Protein AF-A0A4R9EZY9-F1 (afdb_monomer)

Structure (mmCIF, N/CA/C/O backbone):
data_AF-A0A4R9EZY9-F1
#
_entry.id   AF-A0A4R9EZY9-F1
#
loop_
_atom_site.group_PDB
_atom_site.id
_atom_site.type_symbol
_atom_site.label_atom_id
_atom_site.label_alt_id
_atom_site.label_comp_id
_atom_site.label_asym_id
_atom_site.label_entity_id
_atom_site.label_seq_id
_atom_site.pdbx_PDB_ins_code
_atom_site.Cartn_x
_atom_site.Cartn_y
_atom_site.Cartn_z
_atom_site.occupancy
_atom_site.B_iso_or_equiv
_atom_site.auth_seq_id
_atom_site.auth_comp_id
_atom_site.auth_asym_id
_atom_site.auth_atom_id
_atom_site.pdbx_PDB_model_num
ATOM 1 N N . MET A 1 1 ? 9.282 -9.108 -1.513 1.00 95.06 1 MET A N 1
ATOM 2 C CA . MET A 1 1 ? 8.746 -7.757 -1.232 1.00 95.06 1 MET A CA 1
ATOM 3 C C . MET A 1 1 ? 7.318 -7.878 -0.731 1.00 95.06 1 MET A C 1
ATOM 5 O O . MET A 1 1 ? 6.639 -8.865 -1.030 1.00 95.06 1 MET A O 1
ATOM 9 N N . LYS A 1 2 ? 6.870 -6.891 0.038 1.00 97.38 2 LYS A N 1
ATOM 10 C CA . LYS A 1 2 ? 5.552 -6.851 0.668 1.00 97.38 2 LYS A CA 1
ATOM 11 C C . LYS A 1 2 ? 4.878 -5.507 0.400 1.00 97.38 2 LYS A C 1
ATOM 13 O O . LYS A 1 2 ? 5.546 -4.482 0.471 1.00 97.38 2 LYS A O 1
ATOM 18 N N . VAL A 1 3 ? 3.575 -5.523 0.127 1.00 98.00 3 VAL A N 1
ATOM 19 C CA . VAL A 1 3 ? 2.743 -4.315 0.033 1.00 98.00 3 VAL A CA 1
ATOM 20 C C . VAL A 1 3 ? 2.019 -4.100 1.351 1.00 98.00 3 VAL A C 1
ATOM 22 O O . VAL A 1 3 ? 1.316 -5.001 1.824 1.00 98.00 3 VAL A O 1
ATOM 25 N N . ALA A 1 4 ? 2.190 -2.908 1.911 1.00 98.19 4 ALA A N 1
ATOM 26 C CA . ALA A 1 4 ? 1.419 -2.391 3.027 1.00 98.19 4 ALA A CA 1
ATOM 27 C C . ALA A 1 4 ? 0.369 -1.389 2.527 1.00 98.19 4 ALA A C 1
ATOM 29 O O . ALA A 1 4 ? 0.633 -0.637 1.587 1.00 98.19 4 ALA A O 1
ATOM 30 N N . ILE A 1 5 ? -0.802 -1.370 3.163 1.00 98.19 5 ILE A N 1
ATOM 31 C CA . ILE A 1 5 ? -1.812 -0.320 2.981 1.00 98.19 5 ILE A CA 1
ATOM 32 C C . ILE A 1 5 ? -1.710 0.632 4.172 1.00 98.19 5 ILE A C 1
ATOM 34 O O . ILE A 1 5 ? -1.610 0.180 5.314 1.00 98.19 5 ILE A O 1
ATOM 38 N N . VAL A 1 6 ? -1.750 1.939 3.914 1.00 98.62 6 VAL A N 1
ATOM 39 C CA . VAL A 1 6 ? -1.598 2.965 4.956 1.00 98.62 6 VAL A CA 1
ATOM 40 C C . VAL A 1 6 ? -2.847 3.832 5.109 1.00 98.62 6 VAL A C 1
ATOM 42 O O . VAL A 1 6 ? -3.555 4.116 4.139 1.00 98.62 6 VAL A O 1
ATOM 45 N N . THR A 1 7 ? -3.111 4.268 6.339 1.00 98.50 7 THR A N 1
ATOM 46 C CA . THR A 1 7 ? -4.160 5.243 6.695 1.00 98.50 7 THR A CA 1
ATOM 47 C C . THR A 1 7 ? -3.650 6.685 6.672 1.00 98.50 7 THR A C 1
ATOM 49 O O . THR A 1 7 ? -4.440 7.616 6.543 1.00 98.50 7 THR A O 1
ATOM 52 N N . ALA A 1 8 ? -2.329 6.873 6.710 1.00 98.25 8 ALA A N 1
ATOM 53 C CA . ALA A 1 8 ? -1.656 8.141 6.448 1.00 98.25 8 ALA A CA 1
ATOM 54 C C . ALA A 1 8 ? -0.433 7.898 5.557 1.00 98.25 8 ALA A C 1
ATOM 56 O O . ALA A 1 8 ? 0.331 6.966 5.805 1.00 98.25 8 ALA A O 1
ATOM 57 N N . ASN A 1 9 ? -0.247 8.728 4.529 1.00 97.50 9 ASN A N 1
ATOM 58 C CA . ASN A 1 9 ? 0.906 8.622 3.637 1.00 97.50 9 ASN A CA 1
ATOM 59 C C . ASN A 1 9 ? 2.207 8.955 4.374 1.00 97.50 9 ASN A C 1
ATOM 61 O O . ASN A 1 9 ? 2.236 9.840 5.228 1.00 97.50 9 ASN A O 1
ATOM 65 N N . GLY A 1 10 ? 3.278 8.255 4.008 1.00 95.50 10 GLY A N 1
ATOM 66 C CA . GLY A 1 10 ? 4.628 8.622 4.410 1.00 95.50 10 GLY A CA 1
ATOM 67 C C . GLY A 1 10 ? 5.198 9.782 3.589 1.00 95.50 10 GLY A C 1
ATOM 68 O O . GLY A 1 10 ? 4.555 10.323 2.689 1.00 95.50 10 GLY A O 1
ATOM 69 N N . SER A 1 11 ? 6.441 10.125 3.899 1.00 95.94 11 SER A N 1
ATOM 70 C CA . SER A 1 11 ? 7.291 11.088 3.191 1.00 95.94 11 SER A CA 1
ATOM 71 C C . SER A 1 11 ? 8.668 10.473 2.946 1.00 95.94 11 SER A C 1
ATOM 73 O O . SER A 1 11 ? 8.950 9.392 3.456 1.00 95.94 11 SER A O 1
ATOM 75 N N . ASP A 1 12 ? 9.579 11.173 2.275 1.00 93.19 12 ASP A N 1
ATOM 76 C CA . ASP A 1 12 ? 10.966 10.710 2.113 1.00 93.19 12 ASP A CA 1
ATOM 77 C C . ASP A 1 12 ? 11.678 10.454 3.452 1.00 93.19 12 ASP A C 1
ATOM 79 O O . ASP A 1 12 ? 12.543 9.588 3.550 1.00 93.19 12 ASP A O 1
ATOM 83 N N . SER A 1 13 ? 11.285 11.174 4.506 1.00 94.62 13 SER A N 1
ATOM 84 C CA . SER A 1 13 ? 11.896 11.089 5.834 1.00 94.62 13 SER A CA 1
ATOM 85 C C . SER A 1 13 ? 11.235 10.083 6.779 1.00 94.62 13 SER A C 1
ATOM 87 O O . SER A 1 13 ? 11.857 9.703 7.772 1.00 94.62 13 SER A O 1
ATOM 89 N N . ALA A 1 14 ? 9.993 9.659 6.518 1.00 95.50 14 ALA A N 1
ATOM 90 C CA . ALA A 1 14 ? 9.242 8.814 7.446 1.00 95.50 14 ALA A CA 1
ATOM 91 C C . ALA A 1 14 ? 8.241 7.874 6.759 1.00 95.50 14 ALA A C 1
ATOM 93 O O . ALA A 1 14 ? 7.600 8.221 5.762 1.00 95.50 14 ALA A O 1
ATOM 94 N N . ALA A 1 15 ? 8.077 6.683 7.342 1.00 97.25 15 ALA A N 1
ATOM 95 C CA . ALA A 1 15 ? 7.007 5.748 7.003 1.00 97.25 15 ALA A CA 1
ATOM 96 C C . ALA A 1 15 ? 5.622 6.347 7.287 1.00 97.25 15 ALA A C 1
ATOM 98 O O . ALA A 1 15 ? 5.452 7.139 8.216 1.00 97.25 15 ALA A O 1
ATOM 99 N N . GLY A 1 16 ? 4.638 5.949 6.486 1.00 97.44 16 GLY A N 1
ATOM 100 C CA . GLY A 1 16 ? 3.235 6.227 6.746 1.00 97.44 16 GLY A CA 1
ATOM 101 C C . GLY A 1 16 ? 2.701 5.442 7.943 1.00 97.44 16 GLY A C 1
ATOM 102 O O . GLY A 1 16 ? 3.393 4.639 8.572 1.00 97.44 16 GLY A O 1
ATOM 103 N N . THR A 1 17 ? 1.425 5.651 8.255 1.00 98.38 17 THR A N 1
ATOM 104 C CA . THR A 1 17 ? 0.735 4.862 9.281 1.00 98.38 17 THR A CA 1
ATOM 105 C C . THR A 1 17 ? 0.149 3.613 8.642 1.00 98.38 17 THR A C 1
ATOM 107 O O . THR A 1 17 ? -0.868 3.680 7.956 1.00 98.38 17 THR A O 1
ATOM 110 N N . GLU A 1 18 ? 0.800 2.470 8.844 1.00 98.12 18 GLU A N 1
ATOM 111 C CA . GLU A 1 18 ? 0.305 1.185 8.354 1.00 98.12 18 GLU A CA 1
ATOM 112 C C . GLU A 1 18 ? -1.030 0.799 9.012 1.00 98.12 18 GLU A C 1
ATOM 114 O O . GLU A 1 18 ? -1.252 1.023 10.204 1.00 98.12 18 GLU A O 1
ATOM 119 N N . ALA A 1 19 ? -1.927 0.215 8.214 1.00 98.12 19 ALA A N 1
ATOM 120 C CA . ALA A 1 19 ? -3.183 -0.339 8.692 1.00 98.12 19 ALA A CA 1
ATOM 121 C C . ALA A 1 19 ? -2.953 -1.397 9.784 1.00 98.12 19 ALA A C 1
ATOM 123 O O . ALA A 1 19 ? -2.022 -2.197 9.720 1.00 98.12 19 ALA A O 1
ATOM 124 N N . THR A 1 20 ? -3.834 -1.439 10.782 1.00 97.81 20 THR A N 1
ATOM 125 C CA . THR A 1 20 ? -3.807 -2.458 11.839 1.00 97.81 20 THR A CA 1
ATOM 126 C C . THR A 1 20 ? -5.223 -2.905 12.191 1.00 97.81 20 THR A C 1
ATOM 128 O O . THR A 1 20 ? -6.185 -2.162 11.999 1.00 97.81 20 THR A O 1
ATOM 131 N N . GLY A 1 21 ? -5.357 -4.129 12.708 1.00 96.88 21 GLY A N 1
ATOM 132 C CA . GLY A 1 21 ? -6.646 -4.720 13.073 1.00 96.88 21 GLY A CA 1
ATOM 133 C C . GLY A 1 21 ? -7.345 -5.463 11.930 1.00 96.88 21 GLY A C 1
ATOM 134 O O . GLY A 1 21 ? -6.838 -5.567 10.811 1.00 96.88 21 GLY A O 1
ATOM 135 N N . GLY A 1 22 ? -8.517 -6.026 12.235 1.00 96.00 22 GLY A N 1
ATOM 136 C CA . GLY A 1 22 ? -9.221 -6.930 11.324 1.00 96.00 22 GLY A CA 1
ATOM 137 C C . GLY A 1 22 ? -8.350 -8.129 10.933 1.00 96.00 22 GLY A C 1
ATOM 138 O O . GLY A 1 22 ? -7.603 -8.660 11.752 1.00 96.00 22 GLY A O 1
ATOM 139 N N . SER A 1 23 ? -8.428 -8.529 9.665 1.00 97.31 23 SER A N 1
ATOM 140 C CA . SER A 1 23 ? -7.573 -9.564 9.058 1.00 97.31 23 SER A CA 1
ATOM 141 C C . SER A 1 23 ? -6.405 -8.976 8.253 1.00 97.31 23 SER A C 1
ATOM 143 O O . SER A 1 23 ? -5.814 -9.662 7.414 1.00 97.31 23 SER A O 1
ATOM 145 N N . TYR A 1 24 ? -6.079 -7.695 8.460 1.00 98.31 24 TYR A N 1
ATOM 146 C CA . TYR A 1 24 ? -5.034 -7.032 7.689 1.00 98.31 24 TYR A CA 1
ATOM 147 C C . TYR A 1 24 ? -3.660 -7.664 7.949 1.00 98.31 24 TYR A C 1
ATOM 149 O O . TYR A 1 24 ? -3.188 -7.762 9.080 1.00 98.31 24 TYR A O 1
ATOM 157 N N . VAL A 1 25 ? -2.996 -8.037 6.856 1.00 98.06 25 VAL A N 1
ATOM 158 C CA . VAL A 1 25 ? -1.586 -8.429 6.800 1.00 98.06 25 VAL A CA 1
ATOM 159 C C . VAL A 1 25 ? -0.992 -7.911 5.494 1.00 98.06 25 VAL A C 1
ATOM 161 O O . VAL A 1 25 ? -1.691 -7.845 4.478 1.00 98.06 25 VAL A O 1
ATOM 164 N N . ARG A 1 26 ? 0.306 -7.590 5.471 1.00 97.88 26 ARG A N 1
ATOM 165 C CA . ARG A 1 26 ? 0.983 -7.207 4.221 1.00 97.88 26 ARG A CA 1
ATOM 166 C C . ARG A 1 26 ? 0.875 -8.317 3.171 1.00 97.88 26 ARG A C 1
ATOM 168 O O . ARG A 1 26 ? 1.108 -9.493 3.469 1.00 97.88 26 ARG A O 1
ATOM 175 N N . LYS A 1 27 ? 0.597 -7.958 1.916 1.00 98.12 27 LYS A N 1
ATOM 176 C CA . LYS A 1 27 ? 0.508 -8.931 0.810 1.00 98.12 27 LYS A CA 1
ATOM 177 C C . LYS A 1 27 ? 1.863 -9.125 0.154 1.00 98.12 27 LYS A C 1
ATOM 179 O O . LYS A 1 27 ? 2.656 -8.194 0.063 1.00 98.12 27 LYS A O 1
ATOM 184 N N . THR A 1 28 ? 2.154 -10.349 -0.279 1.00 97.69 28 THR A N 1
ATOM 185 C CA . THR A 1 28 ? 3.348 -10.618 -1.091 1.00 97.69 28 THR A CA 1
ATOM 186 C C . THR A 1 28 ? 3.211 -9.903 -2.425 1.00 97.69 28 THR A C 1
ATOM 188 O O . THR A 1 28 ? 2.212 -10.081 -3.112 1.00 97.69 28 THR A O 1
ATOM 191 N N . LEU A 1 29 ? 4.217 -9.104 -2.773 1.00 97.56 29 LEU A N 1
ATOM 192 C CA . LEU A 1 29 ? 4.288 -8.441 -4.065 1.00 97.56 29 LEU A CA 1
ATOM 193 C C . LEU A 1 29 ? 5.086 -9.305 -5.039 1.00 97.56 29 LEU A C 1
ATOM 195 O O . LEU A 1 29 ? 6.268 -9.567 -4.807 1.00 97.56 29 LEU A O 1
ATOM 199 N N . THR A 1 30 ? 4.448 -9.686 -6.138 1.00 96.31 30 THR A N 1
ATOM 200 C CA . THR A 1 30 ? 5.114 -10.116 -7.369 1.00 96.31 30 THR A CA 1
ATOM 201 C C . THR A 1 30 ? 4.947 -9.016 -8.406 1.00 96.31 30 THR A C 1
ATOM 203 O O . THR A 1 30 ? 3.888 -8.392 -8.474 1.00 96.31 30 THR A O 1
ATOM 206 N N . VAL A 1 31 ? 5.983 -8.765 -9.202 1.00 96.06 31 VAL A N 1
ATOM 207 C CA . VAL A 1 31 ? 5.966 -7.724 -10.235 1.00 96.06 31 VAL A CA 1
ATOM 208 C C . VAL A 1 31 ? 6.134 -8.319 -11.622 1.00 96.06 31 VAL A C 1
ATOM 210 O O . VAL A 1 31 ? 6.687 -9.410 -11.774 1.00 96.06 31 VAL A O 1
ATOM 213 N N . GLY A 1 32 ? 5.633 -7.606 -12.626 1.00 94.50 32 GLY A N 1
ATOM 214 C CA . GLY A 1 32 ? 5.939 -7.895 -14.023 1.00 94.50 32 GLY A CA 1
ATOM 215 C C . GLY A 1 32 ? 7.375 -7.512 -14.390 1.00 94.50 32 GLY A C 1
ATOM 216 O O . GLY A 1 32 ? 8.115 -6.925 -13.593 1.00 94.50 32 GLY A O 1
ATOM 217 N N . ALA A 1 33 ? 7.762 -7.819 -15.629 1.00 94.00 33 ALA A N 1
ATOM 218 C CA . ALA A 1 33 ? 9.004 -7.307 -16.193 1.00 94.00 33 ALA A CA 1
ATOM 219 C C . ALA A 1 33 ? 8.977 -5.771 -16.193 1.00 94.00 33 ALA A C 1
ATOM 221 O O . ALA A 1 33 ? 7.987 -5.163 -16.602 1.00 94.00 33 ALA A O 1
ATOM 222 N N . ALA A 1 34 ? 10.058 -5.154 -15.720 1.00 93.38 34 ALA A N 1
ATOM 223 C CA . ALA A 1 34 ? 10.180 -3.707 -15.744 1.00 93.38 34 ALA A CA 1
ATOM 224 C C . ALA A 1 34 ? 10.466 -3.214 -17.171 1.00 93.38 34 ALA A C 1
ATOM 226 O O . ALA A 1 34 ? 11.248 -3.826 -17.901 1.00 93.38 34 ALA A O 1
ATOM 227 N N . ALA A 1 35 ? 9.869 -2.085 -17.543 1.00 93.62 35 ALA A N 1
ATOM 228 C CA . ALA A 1 35 ? 10.119 -1.393 -18.803 1.00 93.62 35 ALA A CA 1
ATOM 229 C C . ALA A 1 35 ? 10.227 0.110 -18.534 1.00 93.62 35 ALA A C 1
ATOM 231 O O . ALA A 1 35 ? 9.450 0.662 -17.758 1.00 93.62 35 ALA A O 1
ATOM 232 N N . SER A 1 36 ? 11.215 0.768 -19.147 1.00 91.88 36 SER A N 1
ATOM 233 C CA . SER A 1 36 ? 11.456 2.212 -18.989 1.00 91.88 36 SER A CA 1
ATOM 234 C C . SER A 1 36 ? 11.527 2.677 -17.525 1.00 91.88 36 SER A C 1
ATOM 236 O O . SER A 1 36 ? 11.028 3.741 -17.178 1.00 91.88 36 SER A O 1
ATOM 238 N N . GLY A 1 37 ? 12.118 1.856 -16.649 1.00 92.25 37 GLY A N 1
ATOM 239 C CA . GLY A 1 37 ? 12.272 2.168 -15.225 1.00 92.25 37 GLY A CA 1
ATOM 240 C C . GLY A 1 37 ? 11.005 2.010 -14.378 1.00 92.25 37 GLY A C 1
ATOM 241 O O . GLY A 1 37 ? 11.058 2.324 -13.193 1.00 92.25 37 GLY A O 1
ATOM 242 N N . ALA A 1 38 ? 9.902 1.508 -14.941 1.00 94.25 38 ALA A N 1
ATOM 243 C CA . ALA A 1 38 ? 8.643 1.272 -14.241 1.00 94.25 38 ALA A CA 1
ATOM 244 C C . ALA A 1 38 ? 8.265 -0.214 -14.216 1.00 94.25 38 ALA A C 1
ATOM 246 O O . ALA A 1 38 ? 8.595 -0.978 -15.127 1.00 94.25 38 ALA A O 1
ATOM 247 N N . THR A 1 39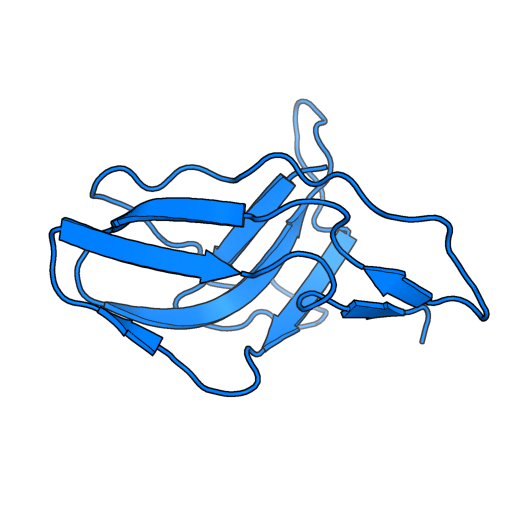 ? 7.536 -0.625 -13.181 1.00 96.56 39 THR A N 1
ATOM 248 C CA . THR A 1 39 ? 6.882 -1.938 -13.113 1.00 96.56 39 THR A CA 1
ATOM 249 C C . THR A 1 39 ? 5.552 -1.845 -12.364 1.00 96.56 39 THR A C 1
ATOM 251 O O . THR A 1 39 ? 5.173 -0.785 -11.860 1.00 96.56 39 THR A O 1
ATOM 254 N N . SER A 1 40 ? 4.822 -2.957 -12.322 1.00 97.25 40 SER A N 1
ATOM 255 C CA . SER A 1 40 ? 3.563 -3.077 -11.599 1.00 97.25 40 SER A CA 1
ATOM 256 C C . SER A 1 40 ? 3.358 -4.460 -10.994 1.00 97.25 40 SER A C 1
ATOM 258 O O . SER A 1 40 ? 4.058 -5.417 -11.340 1.00 97.25 40 SER A O 1
ATOM 260 N N . ASN A 1 41 ? 2.394 -4.573 -10.077 1.00 97.75 41 ASN 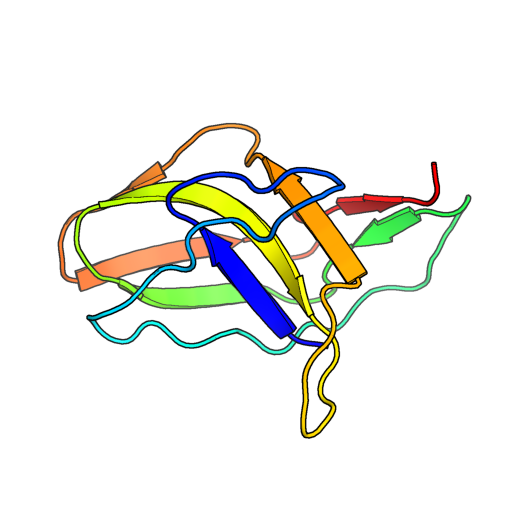A N 1
ATOM 261 C CA . ASN A 1 41 ? 2.000 -5.853 -9.496 1.00 97.75 41 ASN A CA 1
ATOM 262 C C . ASN A 1 41 ? 1.463 -6.814 -10.573 1.00 97.75 41 ASN A C 1
ATOM 264 O O . ASN A 1 41 ? 0.532 -6.486 -11.302 1.00 97.75 41 ASN A O 1
ATOM 268 N N . SER A 1 42 ? 2.010 -8.028 -10.650 1.00 97.75 42 SER A N 1
ATOM 269 C CA . SER A 1 42 ? 1.625 -9.023 -11.666 1.00 97.75 42 SER A CA 1
ATOM 270 C C . SER A 1 42 ? 0.404 -9.869 -11.297 1.00 97.75 42 SER A C 1
ATOM 272 O O . SER A 1 42 ? -0.094 -10.620 -12.130 1.00 97.75 42 SER A O 1
ATOM 274 N N . ALA A 1 43 ? -0.083 -9.752 -10.063 1.00 97.69 43 ALA A N 1
ATOM 275 C CA . ALA A 1 43 ? -1.261 -10.448 -9.563 1.00 97.69 43 ALA A CA 1
ATOM 276 C C . ALA A 1 43 ? -2.112 -9.514 -8.696 1.00 97.69 43 ALA A C 1
ATOM 278 O O . ALA A 1 43 ? -1.623 -8.501 -8.181 1.00 97.69 43 ALA A O 1
ATOM 279 N N . ASP A 1 44 ? -3.381 -9.878 -8.522 1.00 98.19 44 ASP A N 1
ATOM 280 C CA . ASP A 1 44 ? -4.291 -9.176 -7.626 1.00 98.19 44 ASP A CA 1
ATOM 281 C C . ASP A 1 44 ? -3.788 -9.235 -6.177 1.00 98.19 44 ASP A C 1
ATOM 283 O O . ASP A 1 44 ? -3.437 -10.294 -5.653 1.00 98.19 44 ASP A O 1
ATOM 287 N N . LEU A 1 45 ? -3.807 -8.087 -5.504 1.00 98.31 45 LEU A N 1
ATOM 288 C CA . LEU A 1 45 ? -3.551 -7.977 -4.074 1.00 98.31 45 LEU A CA 1
ATOM 289 C C . LEU A 1 45 ? -4.896 -7.781 -3.380 1.00 98.31 45 LEU A C 1
ATOM 291 O O . LEU A 1 45 ? -5.527 -6.734 -3.526 1.00 98.31 45 LEU A O 1
ATOM 295 N N . VAL A 1 46 ? -5.344 -8.806 -2.657 1.00 98.19 46 VAL A N 1
ATOM 296 C CA . VAL A 1 46 ? -6.677 -8.843 -2.041 1.00 98.19 46 VAL A CA 1
ATOM 297 C C . VAL A 1 46 ? -6.553 -8.935 -0.529 1.00 98.19 46 VAL A C 1
ATOM 299 O O . VAL A 1 46 ? -5.940 -9.874 -0.010 1.00 98.19 46 VAL A O 1
ATOM 302 N N . TRP A 1 47 ? -7.159 -7.990 0.179 1.00 98.38 47 TRP A N 1
ATOM 303 C CA . TRP A 1 47 ? -7.341 -7.999 1.625 1.00 98.38 47 TRP A CA 1
ATOM 304 C C . TRP A 1 47 ? -8.824 -8.118 1.947 1.00 98.38 47 TRP A C 1
ATOM 306 O O . TRP A 1 47 ? -9.585 -7.193 1.693 1.00 98.38 47 TRP A O 1
ATOM 316 N N . THR A 1 48 ? -9.221 -9.241 2.530 1.00 97.88 48 THR A N 1
ATOM 317 C CA . THR A 1 48 ? -10.573 -9.460 3.047 1.00 97.88 48 THR A CA 1
ATOM 318 C C . THR A 1 48 ? -10.613 -9.167 4.545 1.00 97.88 48 THR A C 1
ATOM 320 O O . THR A 1 48 ? -9.580 -9.234 5.214 1.00 97.88 48 THR A O 1
ATOM 323 N N . GLY A 1 49 ? -11.792 -8.850 5.089 1.00 97.69 49 GLY A N 1
ATOM 324 C CA . GLY A 1 49 ? -11.949 -8.655 6.531 1.00 97.69 49 GLY A CA 1
ATOM 325 C C . GLY A 1 49 ? -11.191 -7.437 7.060 1.00 97.69 49 GLY A C 1
ATOM 326 O O . GLY A 1 49 ? -10.597 -7.502 8.140 1.00 97.69 49 GLY A O 1
ATOM 327 N N . MET A 1 50 ? -11.149 -6.354 6.281 1.00 98.19 50 MET A N 1
ATOM 328 C CA . MET A 1 50 ? -10.418 -5.140 6.637 1.00 98.19 50 MET A CA 1
ATOM 329 C C . MET A 1 50 ? -11.008 -4.465 7.886 1.00 98.19 50 MET A C 1
ATOM 331 O O . MET A 1 50 ? -12.207 -4.592 8.157 1.00 98.19 50 MET A O 1
ATOM 335 N N . PRO A 1 51 ? -10.189 -3.740 8.665 1.00 98.06 51 PRO A N 1
ATOM 336 C CA . PRO A 1 51 ? -10.699 -2.866 9.712 1.00 98.06 51 PRO A CA 1
ATOM 337 C C . PRO A 1 51 ? -11.438 -1.670 9.096 1.00 98.06 51 PRO A C 1
ATOM 339 O O . PRO A 1 51 ? -11.130 -1.242 7.981 1.00 98.06 51 PRO A O 1
ATOM 342 N N . ALA A 1 52 ? -12.387 -1.103 9.845 1.00 98.25 52 ALA A N 1
ATOM 343 C CA . ALA A 1 52 ? -13.023 0.146 9.445 1.00 98.25 52 ALA A CA 1
ATOM 344 C C . ALA A 1 52 ? -11.992 1.285 9.442 1.00 98.25 52 ALA A C 1
ATOM 346 O O . ALA A 1 52 ? -11.215 1.427 10.389 1.00 98.25 52 ALA A O 1
ATOM 347 N N . GLY A 1 53 ? -11.992 2.106 8.396 1.00 97.81 53 GLY A N 1
ATOM 348 C CA . GLY A 1 53 ? -11.046 3.211 8.280 1.00 97.81 53 GLY A CA 1
ATOM 349 C C . GLY A 1 53 ? -10.931 3.766 6.869 1.00 97.81 53 GLY A C 1
ATOM 350 O O . GLY A 1 53 ? -11.513 3.238 5.923 1.00 97.81 53 GLY A O 1
ATOM 351 N N . THR A 1 54 ? -10.157 4.843 6.742 1.00 98.56 54 THR A N 1
ATOM 352 C CA . THR A 1 54 ? -9.818 5.455 5.455 1.00 98.56 54 THR A CA 1
ATOM 353 C C . THR A 1 54 ? -8.374 5.129 5.109 1.00 98.56 54 THR A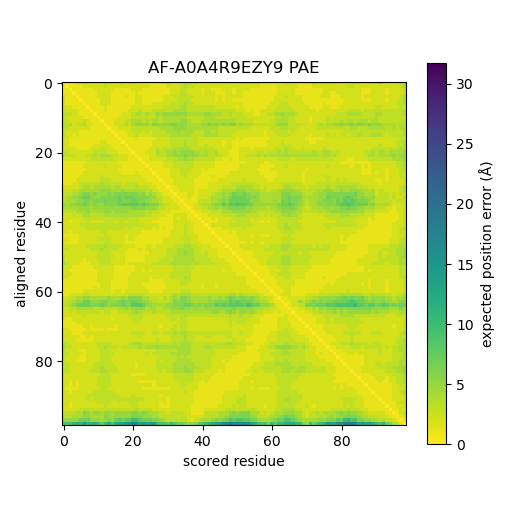 C 1
ATOM 355 O O . THR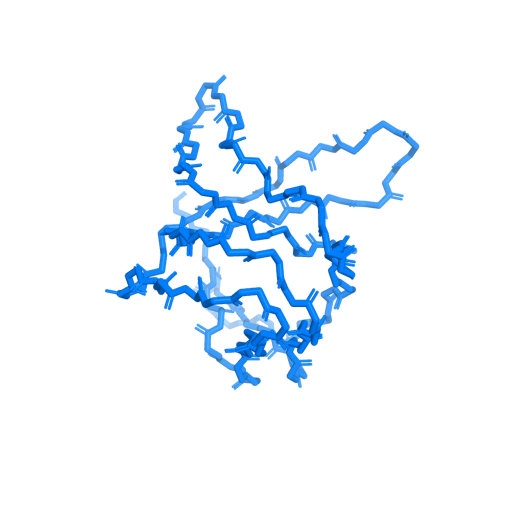 A 1 54 ? -7.454 5.490 5.840 1.00 98.56 54 THR A O 1
ATOM 358 N N . PHE A 1 55 ? -8.184 4.460 3.979 1.00 98.44 55 PHE A N 1
ATOM 359 C CA . PHE A 1 55 ? -6.889 4.063 3.447 1.00 98.44 55 PHE A CA 1
ATOM 360 C C . PHE A 1 55 ? -6.515 4.986 2.296 1.00 98.44 55 PHE A C 1
ATOM 362 O O . PHE A 1 55 ? -7.316 5.207 1.385 1.00 98.44 55 PHE A O 1
ATOM 369 N N . VAL A 1 56 ? -5.312 5.546 2.351 1.00 98.50 56 VAL A N 1
ATOM 370 C CA . VAL A 1 56 ? -4.914 6.694 1.519 1.00 98.50 56 VAL A CA 1
ATOM 371 C C . VAL A 1 56 ? -3.728 6.398 0.610 1.00 98.50 56 VAL A C 1
ATOM 373 O O . VAL A 1 56 ? -3.458 7.169 -0.308 1.00 98.50 56 VAL A O 1
ATOM 376 N N . GLY A 1 57 ? -3.022 5.293 0.843 1.00 97.81 57 GLY A N 1
ATOM 377 C CA . GLY A 1 57 ? -1.795 4.984 0.125 1.00 97.81 57 GLY A CA 1
ATOM 378 C C . GLY A 1 57 ? -1.314 3.561 0.307 1.00 97.81 57 GLY A C 1
ATOM 379 O O . GLY A 1 57 ? -1.920 2.744 1.010 1.00 97.81 57 GLY A O 1
ATOM 380 N N . THR A 1 58 ? -0.176 3.298 -0.322 1.00 97.88 58 THR A N 1
ATOM 381 C CA . THR A 1 58 ? 0.541 2.033 -0.220 1.00 97.88 58 THR A CA 1
ATOM 382 C C . THR A 1 58 ? 2.027 2.266 -0.017 1.00 97.88 58 THR A C 1
ATOM 384 O O . THR A 1 58 ? 2.585 3.271 -0.457 1.00 97.88 58 THR A O 1
ATOM 387 N N . GLU A 1 59 ? 2.671 1.303 0.626 1.00 98.00 59 GLU A N 1
ATOM 388 C CA . GLU A 1 59 ? 4.121 1.256 0.756 1.00 98.00 59 GLU A CA 1
ATOM 389 C C . GLU A 1 59 ? 4.643 -0.118 0.356 1.00 98.00 59 GLU A C 1
ATOM 391 O O . GLU A 1 59 ? 3.996 -1.144 0.593 1.00 98.00 59 GLU A O 1
ATOM 396 N N . ILE A 1 60 ? 5.837 -0.143 -0.228 1.00 97.12 60 ILE A N 1
ATOM 397 C CA . ILE A 1 60 ? 6.535 -1.371 -0.591 1.00 97.12 60 ILE A CA 1
ATOM 398 C C . ILE A 1 60 ? 7.715 -1.544 0.345 1.00 97.12 60 ILE A C 1
ATOM 400 O O . ILE A 1 60 ? 8.563 -0.666 0.482 1.00 97.12 60 ILE A O 1
ATOM 404 N N . TRP A 1 61 ? 7.779 -2.719 0.949 1.00 97.50 61 TRP A N 1
ATOM 405 C CA . TRP A 1 61 ? 8.825 -3.115 1.873 1.00 97.50 61 TRP A CA 1
ATOM 406 C C . TRP A 1 61 ? 9.579 -4.319 1.315 1.00 97.50 61 TRP A C 1
ATOM 408 O O . TRP A 1 61 ? 9.021 -5.137 0.564 1.00 97.50 61 TRP A O 1
ATOM 418 N N . ASP A 1 62 ? 10.848 -4.456 1.684 1.00 95.69 62 ASP A N 1
ATOM 419 C CA . ASP A 1 62 ? 11.584 -5.693 1.437 1.00 95.69 62 ASP A CA 1
ATOM 420 C C . ASP A 1 62 ? 11.015 -6.862 2.285 1.00 95.69 62 ASP A C 1
ATOM 422 O O . ASP A 1 62 ? 9.872 -6.849 2.754 1.00 95.69 62 ASP A O 1
ATOM 426 N N . SER A 1 63 ? 11.745 -7.969 2.380 1.00 93.12 63 SER A N 1
ATOM 427 C CA . SER A 1 63 ? 11.337 -9.119 3.20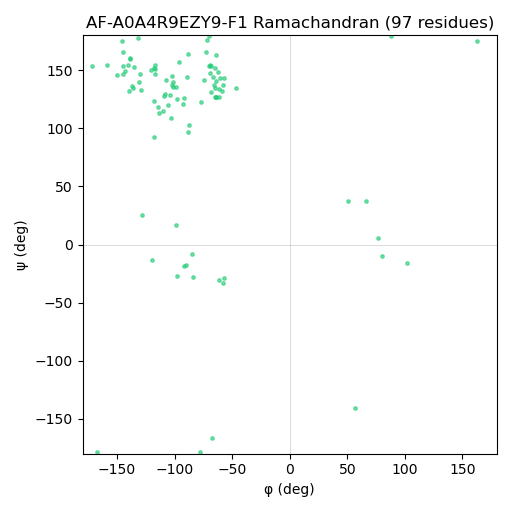1 1.00 93.12 63 SER A CA 1
ATOM 428 C C . SER A 1 63 ? 12.451 -9.571 4.147 1.00 93.12 63 SER A C 1
ATOM 430 O O . SER A 1 63 ? 12.499 -10.741 4.517 1.00 93.12 63 SER A O 1
ATOM 432 N N . ALA A 1 64 ? 13.354 -8.652 4.502 1.00 91.62 64 ALA A N 1
ATOM 433 C CA . ALA A 1 64 ? 14.434 -8.895 5.447 1.00 91.62 64 ALA A CA 1
ATOM 434 C C . ALA A 1 64 ? 13.905 -8.998 6.889 1.00 91.62 64 ALA A C 1
ATOM 436 O O . ALA A 1 64 ? 12.775 -8.610 7.183 1.00 91.62 64 ALA A O 1
ATOM 437 N N . GLY A 1 65 ? 14.735 -9.509 7.805 1.00 91.44 65 GLY A N 1
ATO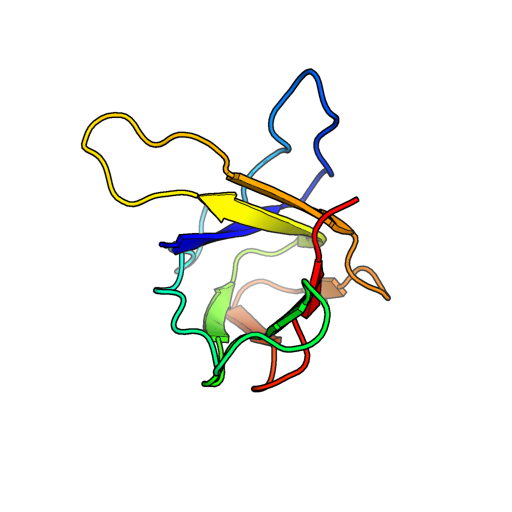M 438 C CA . GLY A 1 65 ? 14.381 -9.604 9.230 1.00 91.44 65 GLY A CA 1
ATOM 439 C C . GLY A 1 65 ? 14.108 -8.242 9.882 1.00 91.44 65 GLY A C 1
ATOM 440 O O . GLY A 1 65 ? 13.247 -8.145 10.751 1.00 91.44 65 GLY A O 1
ATOM 441 N N . THR A 1 66 ? 14.777 -7.193 9.397 1.00 93.38 66 THR A N 1
ATOM 442 C CA . THR A 1 66 ? 14.490 -5.787 9.712 1.00 93.38 66 THR A CA 1
ATOM 443 C C . THR A 1 66 ? 14.102 -5.092 8.409 1.00 93.38 66 THR A C 1
ATOM 445 O O . THR A 1 66 ? 14.998 -4.673 7.673 1.00 93.38 66 THR A O 1
ATOM 448 N N . PRO A 1 67 ? 12.803 -5.029 8.066 1.00 94.38 67 PRO A N 1
ATOM 449 C CA . PRO A 1 67 ? 12.397 -4.575 6.749 1.00 94.38 67 PRO A CA 1
ATOM 450 C C . PRO A 1 67 ? 12.718 -3.105 6.492 1.00 94.38 67 PRO A C 1
ATOM 452 O O . PRO A 1 67 ? 12.430 -2.252 7.334 1.00 94.38 67 PRO A O 1
ATOM 455 N N . VAL A 1 68 ? 13.215 -2.796 5.295 1.00 95.38 68 VAL A N 1
ATOM 456 C CA . VAL A 1 68 ? 13.377 -1.420 4.808 1.00 95.38 68 VAL A CA 1
ATOM 457 C C . VAL A 1 68 ? 12.250 -1.074 3.834 1.00 95.38 68 VAL A C 1
ATOM 459 O O . VAL A 1 68 ? 11.835 -1.898 3.010 1.00 95.38 68 VAL A O 1
ATOM 462 N N . ARG A 1 69 ? 11.729 0.156 3.933 1.00 95.81 69 ARG A N 1
ATOM 463 C CA . ARG A 1 69 ? 10.754 0.691 2.978 1.00 95.81 69 ARG A CA 1
ATOM 464 C C . ARG A 1 69 ? 11.478 1.097 1.700 1.00 95.81 69 ARG A C 1
ATOM 466 O O . ARG A 1 69 ? 12.379 1.926 1.736 1.00 95.81 69 ARG A O 1
ATOM 473 N N . LEU A 1 70 ? 11.059 0.523 0.581 1.00 94.88 70 LEU A N 1
ATOM 474 C CA . LEU A 1 70 ? 11.660 0.722 -0.736 1.00 94.88 70 LEU A CA 1
ATOM 475 C C . LEU A 1 70 ? 10.909 1.756 -1.574 1.00 94.88 70 LEU A C 1
ATOM 477 O O . LEU A 1 70 ? 11.497 2.370 -2.455 1.00 94.88 70 LEU A O 1
ATOM 481 N N . TRP A 1 71 ? 9.609 1.922 -1.328 1.00 96.19 71 TRP A N 1
ATOM 482 C CA . TRP A 1 71 ? 8.767 2.851 -2.074 1.00 96.19 71 TRP A CA 1
ATOM 483 C C . TRP A 1 71 ? 7.512 3.211 -1.278 1.00 96.19 71 TRP A C 1
ATOM 485 O O . TRP A 1 71 ? 7.050 2.421 -0.449 1.00 96.19 71 TRP A O 1
ATOM 495 N N . TYR A 1 72 ? 6.939 4.377 -1.554 1.00 96.50 72 TYR A N 1
ATOM 496 C CA . TYR A 1 72 ? 5.639 4.794 -1.043 1.00 96.50 72 TYR A CA 1
ATOM 497 C C . TYR A 1 72 ? 4.900 5.627 -2.091 1.00 96.50 72 TYR A C 1
ATOM 499 O O . TYR A 1 72 ? 5.520 6.294 -2.919 1.00 96.50 72 TYR A O 1
ATOM 507 N N . GLY A 1 73 ? 3.572 5.622 -2.030 1.00 95.81 73 GLY A N 1
ATOM 508 C CA . GLY A 1 73 ? 2.767 6.495 -2.871 1.00 95.81 73 GLY A CA 1
ATOM 509 C C . GLY A 1 73 ? 1.282 6.480 -2.515 1.00 95.81 73 GLY A C 1
ATOM 510 O O . GLY A 1 73 ? 0.779 5.488 -1.969 1.00 95.81 73 GLY A O 1
ATOM 511 N N . PRO A 1 74 ? 0.571 7.583 -2.807 1.00 96.81 74 PRO A N 1
ATOM 512 C CA . PRO A 1 74 ? -0.853 7.693 -2.537 1.00 96.81 74 PRO A CA 1
ATOM 513 C C . PRO A 1 74 ? -1.668 6.788 -3.467 1.00 96.81 74 PRO A C 1
ATOM 515 O O . PRO A 1 74 ? -1.277 6.506 -4.601 1.00 96.81 74 PRO A O 1
ATOM 518 N N . LEU A 1 75 ? -2.847 6.375 -3.005 1.00 96.12 75 LEU A N 1
ATOM 519 C CA . LEU A 1 75 ? -3.876 5.843 -3.891 1.00 96.12 75 LEU A CA 1
ATOM 520 C C . LEU A 1 75 ? -4.423 6.985 -4.754 1.00 96.12 75 LEU A C 1
ATOM 522 O O . LEU A 1 75 ? -4.552 8.113 -4.284 1.00 96.12 75 LEU A O 1
ATOM 526 N N . ALA A 1 76 ? -4.819 6.678 -5.992 1.00 94.56 76 ALA A N 1
ATOM 527 C CA . ALA A 1 76 ? -5.474 7.658 -6.865 1.00 94.56 76 ALA A CA 1
ATOM 528 C C . ALA A 1 76 ? -6.758 8.235 -6.234 1.00 94.56 76 ALA A C 1
ATOM 530 O O . ALA A 1 76 ? -7.080 9.403 -6.429 1.00 94.56 76 ALA A O 1
ATOM 531 N N . ALA A 1 77 ? -7.464 7.418 -5.448 1.00 95.31 77 ALA A N 1
ATOM 532 C CA . ALA A 1 77 ? -8.555 7.842 -4.585 1.00 95.31 77 ALA A CA 1
ATOM 533 C C . ALA A 1 77 ? -8.476 7.092 -3.249 1.00 95.31 77 ALA A C 1
ATOM 535 O O . ALA A 1 77 ? -8.342 5.864 -3.229 1.00 95.31 77 ALA A O 1
ATOM 536 N N . SER A 1 78 ? -8.585 7.825 -2.139 1.00 97.38 78 SER A N 1
ATOM 537 C CA . SER A 1 78 ? -8.685 7.225 -0.808 1.00 97.38 78 SER A CA 1
ATOM 538 C C . SER A 1 78 ? -9.926 6.341 -0.710 1.00 97.38 78 SER A C 1
ATOM 540 O O . SER A 1 78 ? -10.983 6.664 -1.253 1.00 97.38 78 SER A O 1
ATOM 542 N N . ARG A 1 79 ? -9.812 5.226 0.012 1.00 97.31 79 ARG A N 1
ATOM 543 C CA . ARG A 1 79 ? -10.905 4.270 0.203 1.00 97.31 79 ARG A CA 1
ATOM 544 C C . ARG A 1 79 ? -11.319 4.229 1.662 1.00 97.31 79 ARG A C 1
ATOM 546 O O . ARG A 1 79 ? -10.521 3.843 2.509 1.00 97.31 79 ARG A O 1
ATOM 553 N N . THR A 1 80 ? -12.566 4.586 1.942 1.00 98.31 80 THR A N 1
ATOM 554 C CA . THR A 1 80 ? -13.182 4.368 3.253 1.00 98.31 80 THR A CA 1
ATOM 555 C C . THR A 1 80 ? -13.899 3.028 3.247 1.00 98.31 80 THR A C 1
ATOM 557 O O . THR A 1 80 ? -14.710 2.773 2.358 1.00 98.31 80 THR A O 1
ATOM 560 N N . LEU A 1 81 ? -13.575 2.182 4.218 1.00 98.25 81 LEU A N 1
ATOM 561 C CA . LEU A 1 81 ? -14.139 0.848 4.388 1.00 98.25 81 LEU A CA 1
ATOM 562 C C . LEU A 1 81 ? -14.833 0.736 5.744 1.00 98.25 81 LEU A C 1
ATOM 564 O O . LEU A 1 81 ? -14.419 1.369 6.723 1.00 98.25 81 LEU A O 1
ATOM 568 N N . LEU A 1 82 ? -15.859 -0.103 5.799 1.00 98.38 82 LEU A N 1
ATOM 569 C CA . LEU A 1 82 ? -16.436 -0.614 7.035 1.00 98.38 82 LEU A CA 1
ATOM 570 C C . LEU A 1 82 ? -15.701 -1.888 7.474 1.00 98.38 82 LEU A C 1
ATOM 572 O O . LEU A 1 82 ? -14.954 -2.508 6.716 1.00 98.38 82 LEU A O 1
ATOM 576 N N . ALA A 1 83 ? -15.896 -2.279 8.734 1.00 98.06 83 ALA A N 1
ATOM 577 C CA . ALA A 1 83 ? -15.284 -3.492 9.260 1.00 98.06 83 ALA A CA 1
ATOM 578 C C . ALA A 1 83 ? -15.834 -4.725 8.527 1.00 98.06 83 ALA A C 1
ATOM 580 O O . ALA A 1 83 ? -17.046 -4.931 8.485 1.00 98.06 83 ALA A O 1
ATOM 581 N N . GLY A 1 84 ? -14.939 -5.555 7.992 1.00 97.62 84 GLY A N 1
ATOM 582 C CA . GLY A 1 84 ? -15.295 -6.747 7.220 1.00 97.62 84 GLY A CA 1
ATOM 583 C C . GLY A 1 84 ? -15.163 -6.581 5.704 1.00 97.62 84 GLY A C 1
ATOM 584 O O . GLY A 1 84 ? -15.091 -7.592 5.005 1.00 97.62 84 GLY A O 1
ATOM 585 N N . ASP A 1 85 ? -15.064 -5.346 5.207 1.00 98.50 85 ASP A N 1
ATOM 586 C CA . ASP A 1 85 ? -14.976 -5.063 3.773 1.00 98.50 85 ASP A CA 1
ATOM 587 C C . ASP A 1 85 ? -13.697 -5.624 3.129 1.00 98.50 85 ASP A C 1
ATOM 589 O O . ASP A 1 85 ? -12.700 -5.946 3.789 1.00 98.50 85 ASP A O 1
ATOM 593 N N . GLU A 1 86 ? -13.726 -5.703 1.798 1.00 97.88 86 GLU A N 1
ATOM 594 C CA . GLU A 1 86 ? -12.574 -6.054 0.975 1.00 97.88 86 GLU A CA 1
ATOM 595 C C . GLU A 1 86 ? -11.891 -4.807 0.392 1.00 97.88 86 GLU A C 1
ATOM 597 O O . GLU A 1 86 ? -12.529 -3.917 -0.181 1.00 97.88 86 GLU A O 1
ATOM 602 N N . LEU A 1 87 ? -10.559 -4.791 0.458 1.00 97.62 87 LEU A N 1
ATOM 603 C CA . LEU A 1 87 ? -9.714 -3.930 -0.360 1.00 97.62 87 LEU A CA 1
ATOM 604 C C . LEU A 1 87 ? -9.002 -4.781 -1.407 1.00 97.62 87 LEU A C 1
ATOM 606 O O . LEU A 1 87 ? -8.336 -5.762 -1.081 1.00 97.62 87 LEU A O 1
ATOM 610 N N . LYS A 1 88 ? -9.087 -4.361 -2.667 1.00 97.69 88 LYS A N 1
ATOM 611 C CA . LYS A 1 88 ? -8.403 -5.007 -3.783 1.00 97.69 88 LYS A CA 1
ATOM 612 C C . LYS A 1 88 ? -7.626 -3.990 -4.605 1.00 97.69 88 LYS A C 1
ATOM 614 O O . LYS A 1 88 ? -8.174 -2.954 -4.982 1.00 97.69 88 LYS A O 1
ATOM 619 N N . ILE A 1 89 ? -6.380 -4.330 -4.914 1.00 97.50 89 ILE A N 1
ATOM 620 C CA . ILE A 1 89 ? -5.582 -3.704 -5.970 1.00 97.50 89 ILE A CA 1
ATOM 621 C C . ILE A 1 89 ? -5.448 -4.744 -7.078 1.00 97.50 89 ILE A C 1
ATOM 623 O O . ILE A 1 89 ? -4.875 -5.813 -6.863 1.00 97.50 89 ILE A O 1
ATOM 627 N N . THR A 1 90 ? -6.017 -4.461 -8.246 1.00 97.81 90 THR A N 1
ATOM 628 C CA . THR A 1 90 ? -5.962 -5.381 -9.386 1.00 97.81 90 THR A CA 1
ATOM 629 C C . THR A 1 90 ? -4.546 -5.476 -9.944 1.00 97.81 90 THR A C 1
ATOM 631 O O . THR A 1 90 ? -3.758 -4.537 -9.805 1.00 97.81 90 THR A O 1
ATOM 634 N N . ALA A 1 91 ? -4.211 -6.591 -10.591 1.00 97.62 91 ALA A N 1
ATOM 635 C CA . ALA A 1 91 ? -2.985 -6.711 -11.377 1.00 97.62 91 ALA A CA 1
ATOM 636 C C . ALA A 1 91 ? -2.803 -5.487 -12.299 1.00 97.62 91 ALA A C 1
ATOM 638 O O . ALA A 1 91 ? -3.759 -5.015 -12.917 1.00 97.62 91 ALA A O 1
ATOM 639 N N . GLY A 1 92 ? -1.588 -4.945 -12.343 1.00 96.62 92 GLY A N 1
ATOM 640 C CA . GLY A 1 92 ? -1.228 -3.770 -13.137 1.00 96.62 92 GLY A CA 1
ATOM 641 C C . GLY A 1 92 ? -1.606 -2.409 -12.540 1.00 96.62 92 GLY A C 1
ATOM 642 O O . GLY A 1 92 ? -1.152 -1.396 -13.062 1.00 96.62 92 GLY A O 1
ATOM 643 N N . ALA A 1 93 ? -2.404 -2.345 -11.466 1.00 96.50 93 ALA A N 1
ATOM 644 C CA . ALA A 1 93 ? -2.889 -1.070 -10.925 1.00 96.50 93 ALA A CA 1
ATOM 645 C C . ALA A 1 93 ? -1.904 -0.376 -9.971 1.00 96.50 93 ALA A C 1
ATOM 647 O O . ALA A 1 93 ? -1.920 0.849 -9.864 1.00 96.50 93 ALA A O 1
ATOM 648 N N . LEU A 1 94 ? -1.047 -1.128 -9.273 1.00 96.69 94 LEU A N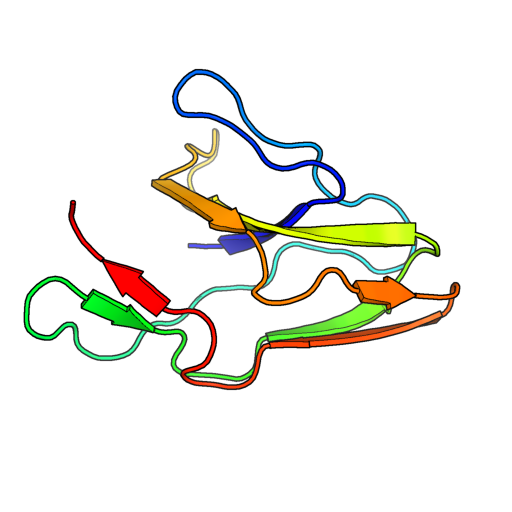 1
ATOM 649 C CA . LEU A 1 94 ? 0.033 -0.555 -8.471 1.00 96.69 94 LEU A CA 1
ATOM 650 C C . LEU A 1 94 ? 1.262 -0.394 -9.356 1.00 96.69 94 LEU A C 1
ATOM 652 O O . LEU A 1 94 ? 2.013 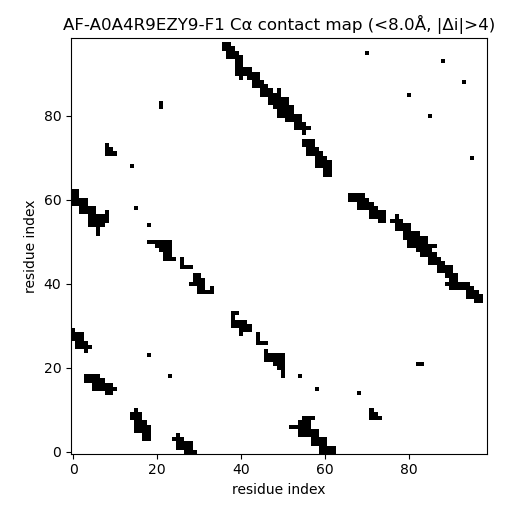-1.349 -9.541 1.00 96.69 94 LEU A O 1
ATOM 656 N N . THR A 1 95 ? 1.458 0.810 -9.887 1.00 94.88 95 THR A N 1
ATOM 657 C CA . THR A 1 95 ? 2.622 1.177 -10.699 1.00 94.88 95 THR A CA 1
ATOM 658 C C . THR A 1 95 ? 3.617 1.992 -9.887 1.00 94.88 95 THR A C 1
ATOM 660 O O . THR A 1 95 ? 3.225 2.932 -9.197 1.00 94.88 95 THR A O 1
ATOM 663 N N . PHE A 1 96 ? 4.903 1.692 -10.025 1.00 91.75 96 PHE A N 1
ATOM 664 C CA . PHE A 1 96 ? 5.982 2.479 -9.433 1.00 91.75 96 PHE A CA 1
ATOM 665 C C . PHE A 1 96 ? 7.190 2.496 -10.365 1.00 91.75 96 PHE A C 1
ATOM 667 O O . PHE A 1 96 ? 7.435 1.538 -11.105 1.00 91.75 96 PHE A O 1
ATOM 674 N N . ALA A 1 97 ? 7.915 3.611 -10.347 1.00 90.81 97 ALA A N 1
ATOM 675 C CA . ALA A 1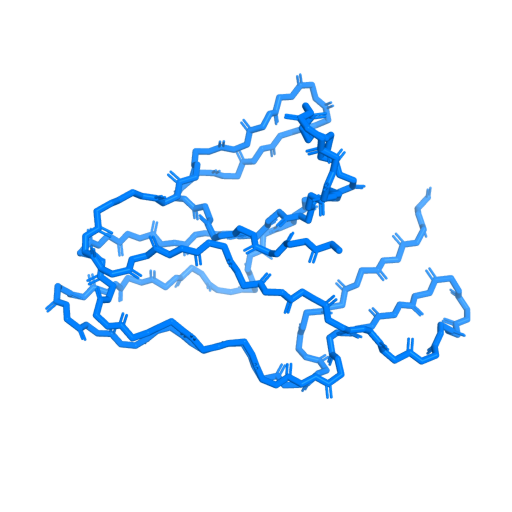 97 ? 9.010 3.890 -11.262 1.00 90.81 97 ALA A CA 1
ATOM 676 C C . ALA A 1 97 ? 10.189 4.545 -10.542 1.00 90.81 97 ALA A C 1
ATOM 678 O O . ALA A 1 97 ? 10.025 5.117 -9.464 1.00 90.81 97 ALA A O 1
ATOM 679 N N . LEU A 1 98 ? 11.365 4.455 -11.159 1.00 87.19 98 LEU A N 1
ATOM 680 C CA . LEU A 1 98 ? 12.534 5.237 -10.770 1.00 87.19 98 LEU A CA 1
ATOM 681 C C . LEU A 1 98 ? 12.285 6.717 -11.093 1.00 87.19 98 LEU A C 1
ATOM 683 O O . LEU A 1 98 ? 11.865 7.038 -12.206 1.00 87.19 98 LEU A O 1
ATOM 687 N N . SER A 1 99 ? 12.544 7.588 -10.121 1.00 71.06 99 SER A N 1
ATOM 688 C CA . SER A 1 99 ? 12.468 9.050 -10.234 1.00 71.06 99 SER A CA 1
ATOM 689 C C . SER A 1 99 ? 13.847 9.678 -10.138 1.00 71.06 99 SER A C 1
ATOM 691 O O . SER A 1 99 ? 14.605 9.209 -9.257 1.00 71.06 99 SER A O 1
#

Radius of gyration: 13.04 Å; Cα contacts (8 Å, |Δi|>4): 239; chains: 1; bounding box: 31×22×32 Å

Sequence (99 aa):
MKVAIVTANGSDSAAGTEATGGSYVRKTLTVGAAASGATSNSADLVWTGMPAGTFVGTEIWDSAGTPVRLWYGPLAASRTLLAGDELKITAGALTFALS

Nearest PDB structures (foldseek):
  8jou-assembly1_h  TM=8.000E-01  e=1.014E-02  Ralstonia phage GP4
  7vrp-assembly1_J  TM=4.085E-01  e=3.393E+00  Infectious bursal disease virus
  8fk7-assembly1_B  TM=3.355E-01  e=2.223E+00  Pyrobaculum calidifontis

Solvent-accessible surface area (backbone atoms only — not comparable to full-atom values): 5626 Å² total; per-residue (Å²): 74,27,39,39,52,13,53,36,69,53,55,100,88,42,81,41,43,68,66,69,54,69,60,64,70,69,41,81,55,52,64,48,84,68,54,98,62,27,36,25,29,61,50,68,47,74,43,55,33,26,41,58,47,53,38,34,20,39,35,33,28,48,78,53,100,75,62,49,79,78,48,72,49,70,44,97,65,65,46,75,42,53,70,55,37,73,49,74,46,54,49,60,67,55,66,54,61,77,130

Foldseek 3Di:
DWKFWAQAFDDPVDHGHTFDDFQDDTDDFDWDDDDPQKIWGQAKDKDFQGAFHKTFWMWDWDDDPDIDTPDIDTDPDIDGDHGGDMDMDGTPRGMDGDD

pLDDT: mean 96.26, std 3.32, range [71.06, 98.62]

Mean predicted aligned error: 2.57 Å

Secondary structure (DSSP, 8-state):
-EEEEEEE--BTTB--EE--STT--PEEP-B---BTTEEEBSS-EEE-SPPSEEEEEEEEE--SSSPPEEEEEEEEEEEEE-TT--EEE-TTTSEEE--